Protein AF-A0A6N9HPI7-F1 (afdb_monomer_lite)

Foldseek 3Di:
DVLVVLVVQLVVLVVVLVVLLVVLQVQLVVQLVVQCVPVVDPVSSVVSSVVSSCVSNVVSVVSNVVSVVVNCVVVVVVVPPVPPPDDDD

Organism: NCBI:txid2692179

pLDDT: mean 72.92, std 14.74, range [39.31, 92.06]

Sequence (89 aa):
MPENELELKSMLADTRLGVAEELGWTCAIFAALGLYAFFHSLFITIVGFGLAYYLVTLRYRRAANSAEDEFHKHAGIGKYSAHSSGDPH

Radius of gyration: 18.43 Å; chains: 1; bounding box: 48×13×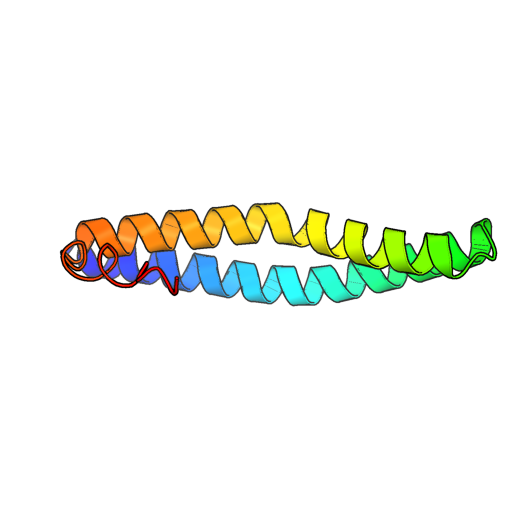47 Å

Structure (mmCIF, N/CA/C/O backbone):
data_AF-A0A6N9HPI7-F1
#
_entry.id   AF-A0A6N9HPI7-F1
#
loop_
_atom_site.group_PDB
_atom_site.id
_atom_site.type_symbol
_atom_site.label_atom_id
_atom_site.label_alt_id
_atom_site.label_comp_id
_atom_site.label_asym_id
_atom_site.label_entity_id
_atom_site.label_seq_id
_atom_site.pdbx_PDB_ins_code
_atom_site.Cartn_x
_atom_site.Cartn_y
_atom_site.Cartn_z
_atom_site.occupancy
_atom_site.B_iso_or_equiv
_atom_site.auth_seq_id
_atom_site.auth_comp_id
_atom_site.auth_asym_id
_atom_site.auth_atom_id
_atom_site.pdbx_PDB_model_num
ATOM 1 N N . MET A 1 1 ? -20.621 1.770 28.490 1.00 50.78 1 MET A N 1
ATOM 2 C CA . MET A 1 1 ? -19.577 2.543 27.788 1.00 50.78 1 MET A CA 1
ATOM 3 C C . MET A 1 1 ? -18.842 1.723 26.703 1.00 50.78 1 MET A C 1
ATOM 5 O O . MET A 1 1 ? -17.622 1.733 26.710 1.00 50.78 1 MET A O 1
ATOM 9 N N . PRO A 1 2 ? -19.515 1.020 25.766 1.00 59.03 2 PRO A N 1
ATOM 10 C CA . PRO A 1 2 ? -18.823 0.339 24.657 1.00 59.03 2 PRO A CA 1
ATOM 11 C C . PRO A 1 2 ? -18.589 1.227 23.416 1.00 59.03 2 PRO A C 1
ATOM 13 O O . PRO A 1 2 ? -17.706 0.936 22.620 1.00 59.03 2 PRO A O 1
ATOM 16 N N . GLU A 1 3 ? -19.351 2.313 23.247 1.00 57.84 3 GLU A N 1
ATOM 17 C CA . GLU A 1 3 ? -19.312 3.167 22.042 1.00 57.84 3 GLU A CA 1
ATOM 18 C C . GLU A 1 3 ? -17.964 3.882 21.864 1.00 57.84 3 GLU A C 1
ATOM 20 O O . GLU A 1 3 ? -17.404 3.890 20.771 1.00 57.84 3 GLU A O 1
ATOM 25 N N . ASN A 1 4 ? -17.390 4.371 22.965 1.00 67.12 4 ASN A N 1
ATOM 26 C CA . ASN A 1 4 ? -16.132 5.121 22.956 1.00 67.12 4 ASN A CA 1
ATOM 27 C C . ASN A 1 4 ? -14.922 4.253 22.539 1.00 67.12 4 ASN A C 1
ATOM 29 O O . ASN A 1 4 ? -13.963 4.749 21.958 1.00 67.12 4 ASN A O 1
ATOM 33 N N . GLU A 1 5 ? -14.950 2.943 22.816 1.00 71.75 5 GLU A N 1
ATOM 34 C CA . GLU A 1 5 ? -13.866 2.023 22.433 1.00 71.75 5 GLU A CA 1
ATOM 35 C C . GLU A 1 5 ? -13.918 1.635 20.949 1.00 71.75 5 GLU A C 1
ATOM 37 O O . GLU A 1 5 ? -12.877 1.420 20.326 1.00 71.75 5 GLU A O 1
ATOM 42 N N . LEU A 1 6 ? -15.122 1.532 20.381 1.00 64.06 6 LEU A N 1
ATOM 43 C CA . LEU A 1 6 ? -15.335 1.223 18.964 1.00 64.06 6 LEU A CA 1
ATOM 44 C C . LEU A 1 6 ? -14.959 2.412 18.074 1.00 64.06 6 LEU A C 1
ATOM 46 O O . LEU A 1 6 ? -14.267 2.225 17.076 1.00 64.06 6 LEU A O 1
ATOM 50 N N . GLU A 1 7 ? -15.339 3.625 18.476 1.00 68.94 7 GLU A N 1
ATOM 51 C CA . GLU A 1 7 ? -14.955 4.867 17.794 1.00 68.94 7 GLU A CA 1
ATOM 52 C C . GLU A 1 7 ? -13.433 5.079 17.819 1.00 68.94 7 GLU A C 1
ATOM 54 O O . GLU A 1 7 ? -12.811 5.408 16.809 1.00 68.94 7 GLU A O 1
ATOM 59 N N . LEU A 1 8 ? -12.791 4.783 18.952 1.00 74.75 8 LEU A N 1
ATOM 60 C CA . LEU A 1 8 ? -11.338 4.878 19.057 1.00 74.75 8 LEU A CA 1
ATOM 61 C C . LEU A 1 8 ? -10.632 3.845 18.165 1.00 74.75 8 LEU A C 1
ATOM 63 O O . LEU A 1 8 ? -9.581 4.141 17.603 1.00 74.75 8 LEU A O 1
ATOM 67 N N . LYS A 1 9 ? -11.204 2.648 17.978 1.00 71.75 9 LYS A N 1
ATOM 68 C CA . LYS A 1 9 ? -10.659 1.631 17.062 1.00 71.75 9 LYS A CA 1
ATOM 69 C C . LYS A 1 9 ? -10.767 2.032 15.591 1.00 71.75 9 LYS A C 1
ATOM 71 O O . LYS A 1 9 ? -9.797 1.803 14.866 1.00 71.75 9 LYS A O 1
ATOM 76 N N . SER A 1 10 ? -11.888 2.611 15.156 1.00 69.81 10 SER A N 1
ATOM 77 C CA . SER A 1 10 ? -12.048 3.059 13.765 1.00 69.81 10 SER A CA 1
ATOM 78 C C . SER A 1 10 ? -11.097 4.216 13.447 1.00 69.81 10 SER A C 1
ATOM 80 O O . SER A 1 10 ? -10.329 4.116 12.492 1.00 69.81 10 SER A O 1
ATOM 82 N N . MET A 1 11 ? -11.007 5.227 14.321 1.00 74.62 11 MET A N 1
ATOM 83 C CA . MET A 1 11 ? -10.052 6.336 14.169 1.00 74.62 11 MET A CA 1
ATOM 84 C C . MET A 1 11 ? -8.596 5.858 14.083 1.00 74.62 11 MET A C 1
ATOM 86 O O . MET A 1 11 ? -7.799 6.362 13.287 1.00 74.62 11 MET A O 1
ATOM 90 N N . LEU A 1 12 ? -8.224 4.863 14.891 1.00 77.81 12 LEU A N 1
ATOM 91 C CA . LEU A 1 12 ? -6.867 4.316 14.904 1.00 77.81 12 LEU A CA 1
ATOM 92 C C . LEU A 1 12 ? -6.585 3.478 13.646 1.00 77.81 12 LEU A C 1
ATOM 94 O O . LEU A 1 12 ? -5.448 3.457 13.168 1.00 77.81 12 LEU A O 1
ATOM 98 N N . ALA A 1 13 ? -7.600 2.816 13.084 1.00 72.25 13 ALA A N 1
ATOM 99 C CA . ALA A 1 13 ? -7.496 2.110 11.810 1.00 72.25 13 ALA A CA 1
ATOM 100 C C . ALA A 1 13 ? -7.330 3.082 10.627 1.00 72.25 13 ALA A C 1
ATOM 102 O O . ALA A 1 13 ? -6.439 2.864 9.804 1.00 72.25 13 ALA A O 1
ATOM 103 N N . ASP A 1 14 ? -8.079 4.185 10.604 1.00 75.06 14 ASP A N 1
ATOM 104 C CA . ASP A 1 14 ? -7.940 5.252 9.603 1.00 75.06 14 ASP A CA 1
ATOM 105 C C . ASP A 1 14 ? -6.579 5.938 9.672 1.00 75.06 14 ASP A C 1
ATOM 107 O O . ASP A 1 14 ? -5.897 6.114 8.662 1.00 75.06 14 ASP A O 1
ATOM 111 N N . THR A 1 15 ? -6.115 6.254 10.881 1.00 76.56 15 THR A N 1
ATOM 112 C CA . THR A 1 15 ? -4.793 6.867 11.060 1.00 76.56 15 THR A CA 1
ATOM 113 C C . THR A 1 15 ? -3.686 5.938 10.548 1.00 76.56 15 THR A C 1
ATOM 115 O O . THR A 1 15 ? -2.737 6.375 9.897 1.00 76.56 15 THR A O 1
ATOM 118 N N . ARG A 1 16 ? -3.814 4.626 10.791 1.00 75.88 16 ARG A N 1
ATOM 119 C CA . ARG A 1 16 ? -2.886 3.619 10.253 1.00 75.88 16 ARG A CA 1
ATOM 120 C C . ARG A 1 16 ? -2.958 3.518 8.733 1.00 75.88 16 ARG A C 1
ATOM 122 O O . ARG A 1 16 ? -1.923 3.267 8.121 1.00 75.88 16 ARG A O 1
ATOM 129 N N . LEU A 1 17 ? -4.136 3.696 8.138 1.00 76.56 17 LEU A N 1
ATOM 130 C CA . LEU A 1 17 ? -4.285 3.751 6.689 1.00 76.56 17 LEU A CA 1
ATOM 131 C C . LEU A 1 17 ? -3.553 4.969 6.115 1.00 76.56 17 LEU A C 1
ATOM 133 O O . LEU A 1 17 ? -2.762 4.793 5.194 1.00 76.56 17 LEU A O 1
ATOM 137 N N . GL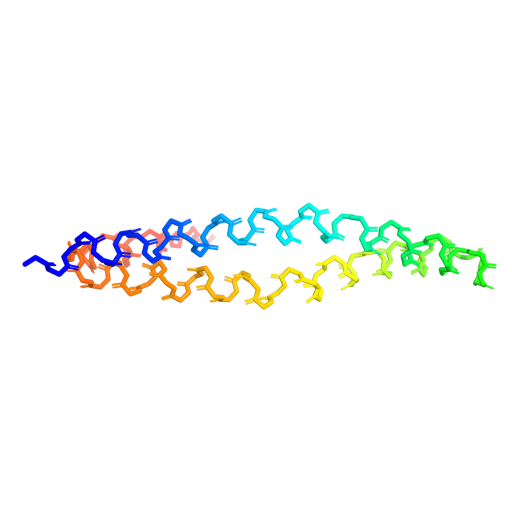Y A 1 18 ? -3.724 6.153 6.707 1.00 75.44 18 GLY A N 1
ATOM 138 C CA . GLY A 1 18 ? -3.019 7.366 6.276 1.00 75.44 18 GLY A CA 1
ATOM 139 C C . GLY A 1 18 ? -1.494 7.210 6.312 1.00 75.44 18 GLY A C 1
ATOM 140 O O . GLY A 1 18 ? -0.813 7.468 5.322 1.00 75.44 18 GLY A O 1
ATOM 141 N N . VAL A 1 19 ? -0.952 6.673 7.411 1.00 80.62 19 VAL A N 1
ATOM 142 C CA . VAL A 1 19 ? 0.491 6.387 7.530 1.00 80.62 19 VAL A CA 1
ATOM 143 C C . VAL A 1 19 ? 0.948 5.343 6.502 1.00 80.62 19 VAL A C 1
ATOM 145 O O . VAL A 1 19 ? 2.032 5.460 5.926 1.00 80.62 19 VAL A O 1
ATOM 148 N N . ALA A 1 20 ? 0.131 4.319 6.242 1.00 78.50 20 ALA A N 1
ATOM 149 C CA . ALA A 1 20 ? 0.435 3.306 5.237 1.00 78.50 20 ALA A CA 1
ATOM 150 C C . ALA A 1 20 ? 0.395 3.855 3.804 1.00 78.50 20 ALA A C 1
ATOM 152 O O . ALA A 1 20 ? 1.146 3.370 2.960 1.00 78.50 20 ALA A O 1
ATOM 153 N N . GLU A 1 21 ? -0.436 4.857 3.514 1.00 80.75 21 GLU A N 1
ATOM 154 C CA . GLU A 1 21 ? -0.442 5.531 2.217 1.00 80.75 21 GLU A CA 1
ATOM 155 C C . GLU A 1 21 ? 0.820 6.376 2.020 1.00 80.75 21 GLU A C 1
ATOM 157 O O . GLU A 1 21 ? 1.453 6.255 0.970 1.00 80.75 21 GLU A O 1
ATOM 162 N N . GLU A 1 22 ? 1.259 7.140 3.026 1.00 82.94 22 GLU A N 1
ATOM 163 C CA . GLU A 1 22 ? 2.525 7.893 2.962 1.00 82.94 22 GLU A CA 1
ATOM 164 C C . GLU A 1 22 ? 3.749 6.975 2.784 1.00 82.94 22 GLU A C 1
ATOM 166 O O . GLU A 1 22 ? 4.610 7.206 1.923 1.00 82.94 22 GLU A O 1
ATOM 171 N N . LEU A 1 23 ? 3.809 5.879 3.548 1.00 80.56 23 LEU A N 1
ATOM 172 C CA . LEU A 1 23 ? 4.835 4.844 3.379 1.00 80.56 23 LEU A CA 1
ATOM 173 C C . LEU A 1 23 ? 4.719 4.156 2.015 1.00 80.56 23 LEU A C 1
ATOM 175 O O . LEU A 1 23 ? 5.736 3.878 1.379 1.00 80.56 23 LEU A O 1
ATOM 179 N N . GLY A 1 24 ? 3.493 3.922 1.546 1.00 80.12 24 GLY A N 1
ATOM 180 C CA . GLY A 1 24 ? 3.192 3.342 0.243 1.00 80.12 24 GLY A CA 1
ATOM 181 C C . GLY A 1 24 ? 3.782 4.160 -0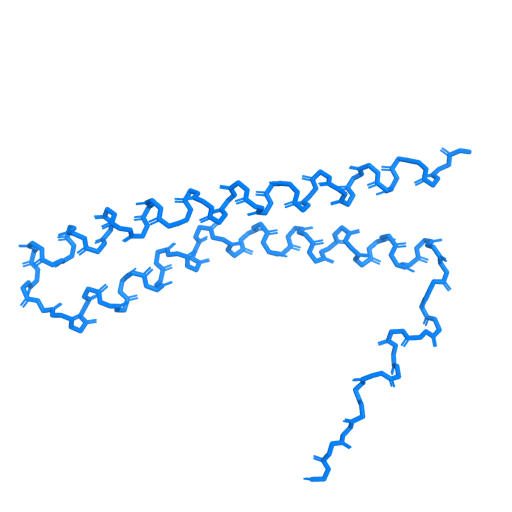.899 1.00 80.12 24 GLY A C 1
ATOM 182 O O . GLY A 1 24 ? 4.438 3.586 -1.767 1.00 80.12 24 GLY A O 1
ATOM 183 N N . TRP A 1 25 ? 3.625 5.487 -0.878 1.00 79.12 25 TRP A N 1
ATOM 184 C CA . TRP A 1 25 ? 4.245 6.385 -1.862 1.00 79.12 25 TRP A CA 1
ATOM 185 C C . TRP A 1 25 ? 5.768 6.274 -1.849 1.00 79.12 25 TRP A C 1
ATOM 187 O O . TRP A 1 25 ? 6.388 6.113 -2.900 1.00 79.12 25 TRP A O 1
ATOM 197 N N . THR A 1 26 ? 6.367 6.289 -0.659 1.00 86.06 26 THR A N 1
ATOM 198 C CA . THR A 1 26 ? 7.823 6.195 -0.503 1.00 86.06 26 THR A CA 1
ATOM 199 C C . THR A 1 26 ? 8.351 4.864 -1.045 1.00 86.06 26 THR A C 1
ATOM 201 O O . THR A 1 26 ? 9.255 4.844 -1.883 1.00 86.06 26 THR A O 1
ATOM 204 N N . CYS A 1 27 ? 7.742 3.742 -0.653 1.00 84.06 27 CYS A N 1
ATOM 205 C CA . CYS A 1 27 ? 8.097 2.417 -1.160 1.00 84.06 27 CYS A CA 1
ATOM 206 C C . CYS A 1 27 ? 7.890 2.291 -2.674 1.00 84.06 27 CYS A C 1
ATOM 208 O O . CYS A 1 27 ? 8.735 1.710 -3.356 1.00 84.06 27 CYS A O 1
ATOM 210 N N . ALA A 1 28 ? 6.802 2.846 -3.211 1.00 82.81 28 ALA A N 1
ATOM 211 C CA . ALA A 1 28 ? 6.509 2.801 -4.637 1.00 82.81 28 ALA A CA 1
ATOM 212 C C . ALA A 1 28 ? 7.544 3.583 -5.459 1.00 82.81 28 ALA A C 1
ATOM 214 O O . ALA A 1 28 ? 7.985 3.091 -6.498 1.00 82.81 28 ALA A O 1
ATOM 215 N N . ILE A 1 29 ? 8.004 4.742 -4.972 1.00 87.12 29 ILE A N 1
ATOM 216 C CA . ILE A 1 29 ? 9.071 5.525 -5.615 1.00 87.12 29 ILE A CA 1
ATOM 217 C C . ILE A 1 29 ? 10.380 4.726 -5.660 1.00 87.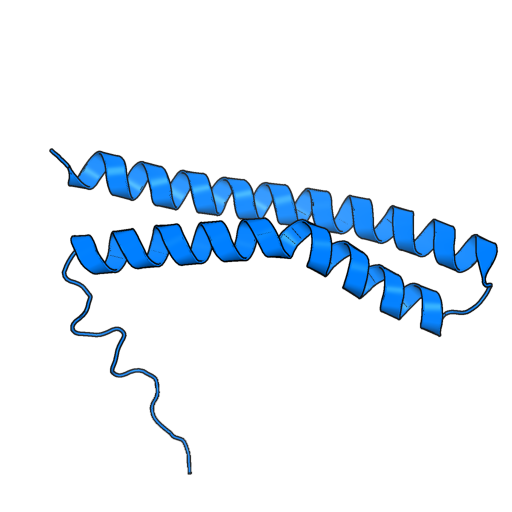12 29 ILE A C 1
ATOM 219 O O . ILE A 1 29 ? 10.985 4.609 -6.727 1.00 87.12 29 ILE A O 1
ATOM 223 N N . PHE A 1 30 ? 10.803 4.121 -4.544 1.00 88.69 30 PHE A N 1
ATOM 224 C CA . PHE A 1 30 ? 12.022 3.300 -4.521 1.00 88.6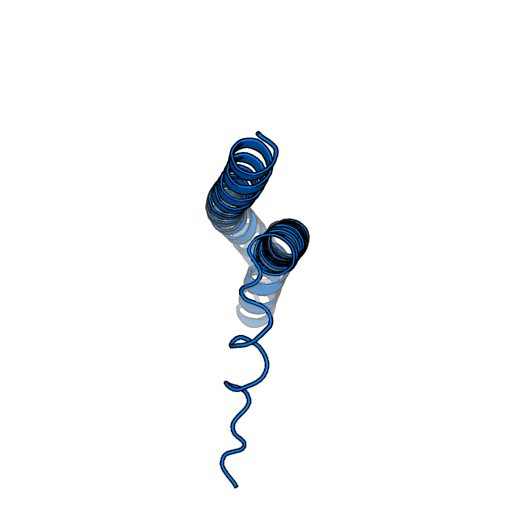9 30 PHE A CA 1
ATOM 225 C C . PHE A 1 30 ? 11.919 2.074 -5.438 1.00 88.69 30 PHE A C 1
ATOM 227 O O . PHE A 1 30 ? 12.861 1.775 -6.175 1.00 88.69 30 PHE A O 1
ATOM 234 N N . ALA A 1 31 ? 10.770 1.394 -5.444 1.00 86.06 31 ALA A N 1
ATOM 235 C CA . ALA A 1 31 ? 10.524 0.259 -6.329 1.00 86.06 31 ALA A CA 1
ATOM 236 C C . ALA A 1 31 ? 10.558 0.670 -7.812 1.00 86.06 31 ALA A C 1
ATOM 238 O O . ALA A 1 31 ? 11.176 -0.013 -8.631 1.00 86.06 31 ALA A O 1
ATOM 239 N N . ALA A 1 32 ? 9.949 1.807 -8.156 1.00 84.12 32 ALA A N 1
ATOM 240 C CA . ALA A 1 32 ? 9.947 2.345 -9.511 1.00 84.12 32 ALA A CA 1
ATOM 241 C C . ALA A 1 32 ? 11.354 2.723 -9.990 1.00 84.12 32 ALA A C 1
ATOM 243 O O . ALA A 1 32 ? 11.733 2.364 -11.106 1.00 84.12 32 ALA A O 1
ATOM 244 N N . LEU A 1 33 ? 12.152 3.379 -9.142 1.00 88.69 33 LEU A N 1
ATOM 245 C CA . LEU A 1 33 ? 13.544 3.715 -9.453 1.00 88.69 33 LEU A CA 1
ATOM 246 C C . LEU A 1 33 ? 14.390 2.457 -9.696 1.00 88.69 33 LEU A C 1
ATOM 248 O O . LEU A 1 33 ? 15.128 2.403 -10.680 1.00 88.69 33 LEU A O 1
ATOM 252 N N . GLY A 1 34 ? 14.241 1.424 -8.859 1.00 87.75 34 GLY A N 1
ATOM 253 C CA . GLY A 1 34 ? 14.943 0.148 -9.037 1.00 87.75 34 GLY A CA 1
ATOM 254 C C . GLY A 1 34 ? 14.548 -0.576 -10.328 1.00 87.75 34 GLY A C 1
ATOM 255 O O . GLY A 1 34 ? 15.412 -1.036 -11.076 1.00 87.75 34 GLY A O 1
ATOM 256 N N . LEU A 1 35 ? 13.248 -0.628 -10.634 1.00 88.00 35 LEU A N 1
ATOM 257 C CA . LEU A 1 35 ? 12.747 -1.248 -11.864 1.00 88.00 35 LEU A CA 1
ATOM 258 C C . LEU A 1 35 ? 13.182 -0.490 -13.117 1.00 88.00 35 LEU A C 1
ATOM 260 O O . LEU A 1 35 ? 13.560 -1.123 -14.102 1.00 88.00 35 LEU A O 1
ATOM 264 N N . TYR A 1 36 ? 13.169 0.845 -13.080 1.00 88.00 36 TYR A N 1
ATOM 265 C CA . TYR A 1 36 ? 13.655 1.660 -14.190 1.00 88.00 36 TYR A CA 1
ATOM 266 C C . TYR A 1 36 ? 15.149 1.430 -14.435 1.00 88.00 36 TYR A C 1
ATOM 268 O O . TYR A 1 36 ? 15.548 1.193 -15.573 1.00 88.00 36 TYR A O 1
ATOM 276 N N . ALA A 1 37 ? 15.959 1.415 -13.372 1.00 90.44 37 ALA A N 1
ATOM 277 C CA . ALA A 1 37 ? 17.399 1.193 -13.470 1.00 90.44 37 ALA A CA 1
ATOM 278 C C . ALA A 1 37 ? 17.759 -0.195 -14.030 1.00 90.44 37 ALA A C 1
ATOM 280 O O . ALA A 1 37 ? 18.753 -0.329 -14.737 1.00 90.44 37 ALA A O 1
ATOM 281 N N . PHE A 1 38 ? 16.961 -1.227 -13.739 1.00 92.06 38 PHE A N 1
ATOM 282 C CA . PHE A 1 38 ? 17.242 -2.585 -14.206 1.00 92.06 38 PHE A CA 1
ATOM 283 C C . PHE A 1 38 ? 16.693 -2.850 -15.613 1.00 92.06 38 PHE A C 1
ATOM 285 O O . PHE A 1 38 ? 17.416 -3.315 -16.491 1.00 92.06 38 PHE A O 1
ATOM 292 N N . PHE A 1 39 ? 15.421 -2.531 -15.853 1.00 89.56 39 PHE A N 1
ATOM 293 C CA . PHE A 1 39 ? 14.732 -2.903 -17.091 1.00 89.56 39 PHE A CA 1
ATOM 294 C C . PHE A 1 39 ? 14.770 -1.824 -18.176 1.00 89.56 39 PHE A C 1
ATOM 296 O O . PHE A 1 39 ? 14.449 -2.131 -19.322 1.00 89.56 39 PHE A O 1
ATOM 303 N N . HIS A 1 40 ? 15.111 -0.573 -17.837 1.00 87.25 40 HIS A N 1
ATOM 304 C CA . HIS A 1 40 ? 15.098 0.578 -18.755 1.00 87.25 40 HIS A CA 1
ATOM 305 C C . HIS A 1 40 ? 13.764 0.750 -19.514 1.00 87.25 40 HIS A C 1
ATOM 307 O O . HIS A 1 40 ? 13.709 1.338 -20.592 1.00 87.25 40 HIS A O 1
ATOM 313 N N . SER A 1 41 ? 12.668 0.229 -18.956 1.00 87.75 41 SER A N 1
ATOM 314 C CA . SER A 1 41 ? 11.346 0.231 -19.575 1.00 87.75 41 SER A CA 1
ATOM 315 C C . SER A 1 41 ? 10.368 1.009 -18.714 1.00 87.75 41 SER A C 1
ATOM 317 O O . SER A 1 41 ? 10.042 0.599 -17.600 1.00 87.75 41 SER A O 1
ATOM 319 N N . LEU A 1 42 ? 9.843 2.104 -19.269 1.00 84.38 42 LEU A N 1
ATOM 320 C CA . LEU A 1 42 ? 8.835 2.934 -18.605 1.00 84.38 42 LEU A CA 1
ATOM 321 C C . LEU A 1 42 ? 7.563 2.148 -18.273 1.00 84.38 42 LEU A C 1
ATOM 323 O O . LEU A 1 42 ? 6.956 2.378 -17.231 1.00 84.38 42 LEU A O 1
ATOM 327 N N . PHE A 1 43 ? 7.178 1.190 -19.120 1.00 90.06 43 PHE A N 1
ATOM 328 C CA . PHE A 1 43 ? 5.994 0.369 -18.880 1.00 90.06 43 PHE A CA 1
ATOM 329 C C . PHE A 1 43 ? 6.143 -0.480 -17.610 1.00 90.06 43 PHE A C 1
ATOM 331 O O . PHE A 1 43 ? 5.270 -0.460 -16.745 1.00 90.06 43 PHE A O 1
ATOM 338 N N . ILE A 1 44 ? 7.280 -1.168 -17.460 1.00 87.69 44 ILE A N 1
ATOM 339 C CA . ILE A 1 44 ? 7.566 -2.006 -16.285 1.00 87.69 44 ILE A CA 1
ATOM 340 C C . ILE A 1 44 ? 7.638 -1.144 -15.019 1.00 87.69 44 ILE A C 1
ATOM 342 O O . ILE A 1 44 ? 7.115 -1.536 -13.977 1.00 87.69 44 ILE A O 1
ATOM 346 N N . THR A 1 45 ? 8.220 0.052 -15.114 1.00 87.69 45 THR A N 1
ATOM 347 C CA . THR A 1 45 ? 8.287 1.010 -14.006 1.00 87.69 45 THR A CA 1
ATOM 348 C C . THR A 1 45 ? 6.904 1.462 -13.537 1.00 87.69 45 THR A C 1
ATOM 350 O O . THR A 1 45 ? 6.643 1.436 -12.336 1.00 87.69 45 THR A O 1
ATOM 353 N N . ILE A 1 46 ? 6.005 1.837 -14.453 1.00 87.56 46 ILE A N 1
ATOM 354 C CA . ILE A 1 46 ? 4.647 2.294 -14.108 1.00 87.56 46 ILE A CA 1
ATOM 355 C C . ILE A 1 46 ? 3.837 1.157 -13.475 1.00 87.56 46 ILE A C 1
ATOM 357 O O . ILE A 1 46 ? 3.198 1.351 -12.440 1.00 87.56 46 ILE A O 1
ATOM 361 N N . VAL A 1 47 ? 3.896 -0.041 -14.063 1.00 90.19 47 VAL A N 1
ATOM 362 C CA . VAL A 1 47 ? 3.202 -1.217 -13.521 1.00 90.19 47 VAL A CA 1
ATOM 363 C C . VAL A 1 47 ? 3.739 -1.561 -12.132 1.00 90.19 47 VAL A C 1
ATOM 365 O O . VAL A 1 47 ? 2.959 -1.760 -11.204 1.00 90.19 47 VAL A O 1
ATOM 368 N N . GLY A 1 48 ? 5.060 -1.576 -11.960 1.00 85.62 48 GLY A N 1
ATOM 369 C CA . GLY A 1 48 ? 5.690 -1.867 -10.677 1.00 85.62 48 GLY A CA 1
ATOM 370 C C . GLY A 1 48 ? 5.415 -0.817 -9.603 1.00 85.62 48 GLY A C 1
ATOM 371 O O . GLY A 1 48 ? 5.207 -1.184 -8.449 1.00 85.62 48 GLY A O 1
ATOM 372 N N . PHE A 1 49 ? 5.340 0.462 -9.977 1.00 86.81 49 PHE A N 1
ATOM 373 C CA . PHE A 1 49 ? 4.943 1.547 -9.080 1.00 86.81 49 PHE A CA 1
ATOM 374 C C . PHE A 1 49 ? 3.541 1.306 -8.509 1.00 86.81 49 PHE A C 1
ATOM 376 O O . PHE A 1 49 ? 3.357 1.271 -7.291 1.00 86.81 49 PHE A O 1
ATOM 383 N N . GLY A 1 50 ? 2.565 1.071 -9.392 1.00 85.94 50 GLY A N 1
ATOM 384 C CA . GLY A 1 50 ? 1.187 0.799 -8.989 1.00 85.94 50 GLY A CA 1
ATOM 385 C C . GLY A 1 50 ? 1.073 -0.468 -8.142 1.00 85.94 50 GLY A C 1
ATOM 386 O O . GLY A 1 50 ? 0.379 -0.470 -7.127 1.00 85.94 50 GLY A O 1
ATOM 387 N N . LEU A 1 51 ? 1.802 -1.527 -8.510 1.00 88.56 51 LEU A N 1
ATOM 388 C CA . LEU A 1 51 ? 1.781 -2.796 -7.785 1.00 88.56 51 LEU A CA 1
ATOM 389 C C . LEU A 1 51 ? 2.387 -2.667 -6.380 1.00 88.56 51 LEU A C 1
ATOM 391 O O . LEU A 1 51 ? 1.811 -3.170 -5.418 1.00 88.56 51 LEU A O 1
ATOM 395 N N . ALA A 1 52 ? 3.522 -1.977 -6.248 1.00 86.44 52 ALA A N 1
ATOM 396 C CA . ALA A 1 52 ? 4.182 -1.755 -4.966 1.00 86.44 52 ALA A CA 1
ATOM 397 C C . ALA A 1 52 ? 3.303 -0.921 -4.026 1.00 86.44 52 ALA A C 1
ATOM 399 O O . ALA A 1 52 ? 3.084 -1.317 -2.880 1.00 86.44 52 ALA A O 1
ATOM 400 N N . TYR A 1 53 ? 2.734 0.179 -4.529 1.00 84.69 53 TYR A N 1
ATOM 401 C CA . TYR A 1 53 ? 1.797 1.003 -3.768 1.00 84.69 53 TYR A CA 1
ATOM 402 C C . TYR A 1 53 ? 0.573 0.194 -3.315 1.00 84.69 53 TYR A C 1
ATOM 404 O O . TYR A 1 53 ? 0.193 0.216 -2.141 1.00 84.69 53 TYR A O 1
ATOM 412 N N . TYR A 1 54 ? -0.020 -0.569 -4.237 1.00 84.44 54 TYR A N 1
ATOM 413 C CA . TYR A 1 54 ? -1.192 -1.387 -3.950 1.00 84.44 54 TYR A CA 1
ATOM 414 C C . TYR A 1 54 ? -0.897 -2.452 -2.891 1.00 84.44 54 TYR A C 1
ATOM 416 O O . TYR A 1 54 ? -1.656 -2.586 -1.939 1.00 84.44 54 TYR A O 1
ATOM 424 N N . LEU A 1 55 ? 0.217 -3.179 -2.998 1.00 85.25 55 LEU A N 1
ATOM 425 C CA . LEU A 1 55 ? 0.571 -4.229 -2.039 1.00 85.25 55 LEU A CA 1
ATOM 426 C C . LEU A 1 55 ? 0.802 -3.684 -0.626 1.00 85.25 55 LEU A C 1
ATOM 428 O O . LEU A 1 55 ? 0.350 -4.301 0.341 1.00 85.25 55 LEU A O 1
ATOM 432 N N . VAL A 1 56 ? 1.463 -2.529 -0.505 1.00 82.19 56 VAL A N 1
ATOM 433 C CA . VAL A 1 56 ? 1.715 -1.889 0.795 1.00 82.19 56 VAL A CA 1
ATOM 434 C C . VAL A 1 56 ? 0.408 -1.417 1.433 1.00 82.19 56 VAL A C 1
ATOM 436 O O . VAL A 1 56 ? 0.202 -1.633 2.624 1.00 82.19 56 VAL A O 1
ATOM 439 N N . THR A 1 57 ? -0.511 -0.847 0.651 1.00 80.31 57 THR A N 1
ATOM 440 C CA . THR A 1 57 ? -1.759 -0.260 1.169 1.00 80.31 57 THR A CA 1
ATOM 441 C C . THR A 1 57 ? -2.906 -1.266 1.321 1.00 80.31 57 THR A C 1
ATOM 443 O O . THR A 1 57 ? -3.789 -1.065 2.157 1.00 80.31 57 THR A O 1
ATOM 446 N N . LEU A 1 58 ? -2.897 -2.390 0.592 1.00 82.38 58 LEU A N 1
ATOM 447 C CA . LEU A 1 58 ? -4.004 -3.358 0.540 1.00 82.38 58 LEU A CA 1
ATOM 448 C C . LEU A 1 58 ? -4.399 -3.902 1.915 1.00 82.38 58 LEU A C 1
ATOM 450 O O . LEU A 1 58 ? -5.586 -4.015 2.229 1.00 82.38 58 LEU A O 1
ATOM 454 N N . ARG A 1 59 ? -3.412 -4.260 2.744 1.00 77.19 59 ARG A N 1
ATOM 455 C CA . ARG A 1 59 ? -3.676 -4.822 4.077 1.00 77.19 59 ARG A CA 1
ATOM 456 C C . ARG A 1 59 ? -4.315 -3.790 5.005 1.00 77.19 59 ARG A C 1
ATOM 458 O O . ARG A 1 59 ? -5.202 -4.148 5.774 1.00 77.19 59 ARG A O 1
ATOM 465 N N . TYR A 1 60 ? -3.899 -2.532 4.898 1.00 73.88 60 TYR A N 1
ATOM 466 C CA . TYR A 1 60 ? -4.428 -1.438 5.709 1.00 73.88 60 TYR A CA 1
ATOM 467 C C . TYR A 1 60 ? -5.820 -1.018 5.245 1.00 73.88 60 TYR A C 1
ATOM 469 O O . TYR A 1 60 ? -6.693 -0.846 6.085 1.00 73.88 60 TYR A O 1
ATOM 477 N N . ARG A 1 61 ? -6.075 -0.990 3.929 1.00 76.12 61 ARG A N 1
ATOM 478 C CA . ARG A 1 61 ? -7.417 -0.750 3.366 1.00 76.12 61 ARG A CA 1
ATOM 479 C C . ARG A 1 61 ? -8.426 -1.789 3.845 1.00 76.12 61 ARG A C 1
ATOM 481 O O . ARG A 1 61 ? -9.521 -1.444 4.262 1.00 76.12 61 ARG A O 1
ATOM 488 N N . ARG A 1 62 ? -8.044 -3.071 3.856 1.00 77.00 62 ARG A N 1
ATOM 489 C CA . ARG A 1 62 ? -8.907 -4.137 4.393 1.00 77.00 62 ARG A CA 1
ATOM 490 C C . ARG A 1 62 ? -9.170 -3.979 5.891 1.00 77.00 62 ARG A C 1
ATOM 492 O O . ARG A 1 62 ? -10.289 -4.226 6.321 1.00 77.00 62 ARG A O 1
ATOM 499 N N . ALA A 1 63 ? -8.157 -3.584 6.663 1.00 70.44 63 ALA A N 1
ATOM 500 C CA . ALA A 1 63 ? -8.296 -3.378 8.102 1.00 70.44 63 ALA A CA 1
ATOM 501 C C . ALA A 1 63 ? -9.190 -2.169 8.434 1.00 70.44 63 ALA A C 1
ATOM 503 O O . ALA A 1 63 ? -10.037 -2.283 9.318 1.00 70.44 63 ALA A O 1
ATOM 504 N N . ALA A 1 64 ? -9.041 -1.057 7.705 1.00 70.62 64 ALA A N 1
ATOM 505 C CA . ALA A 1 64 ? -9.891 0.126 7.835 1.00 70.62 64 ALA A CA 1
ATOM 506 C C . ALA A 1 64 ? -11.355 -0.213 7.519 1.00 70.62 64 ALA A C 1
ATOM 508 O O . ALA A 1 64 ? -12.201 -0.082 8.398 1.00 70.62 64 ALA A O 1
ATOM 509 N N . ASN A 1 65 ? -11.622 -0.814 6.353 1.00 73.81 65 ASN A N 1
ATOM 510 C CA . ASN A 1 65 ? -12.977 -1.218 5.961 1.00 73.81 65 ASN A CA 1
ATOM 511 C C . ASN A 1 65 ? -13.618 -2.185 6.973 1.00 73.81 65 ASN A C 1
ATOM 513 O O . ASN A 1 65 ? -14.805 -2.081 7.259 1.00 73.81 65 ASN A O 1
ATOM 517 N N . SER A 1 66 ? -12.847 -3.124 7.541 1.00 70.31 66 SER A N 1
ATOM 518 C CA . SER A 1 66 ? -13.381 -4.042 8.558 1.00 70.31 66 SER A CA 1
ATOM 519 C C . SER A 1 66 ? -13.721 -3.349 9.881 1.00 70.31 66 SER A C 1
ATOM 521 O O . SER A 1 66 ? -14.705 -3.713 10.518 1.00 70.31 66 SER A O 1
ATOM 523 N N . ALA A 1 67 ? -12.928 -2.354 10.289 1.00 63.56 67 ALA A N 1
ATOM 524 C CA . ALA A 1 67 ? -13.172 -1.594 11.514 1.00 63.56 67 ALA A CA 1
ATOM 525 C C . ALA A 1 67 ? -14.362 -0.633 11.350 1.00 63.56 67 ALA A C 1
ATOM 527 O O . ALA A 1 67 ? -15.159 -0.466 12.274 1.00 63.56 67 ALA A O 1
ATOM 528 N N . GLU A 1 68 ? -14.506 -0.044 10.164 1.00 66.56 68 GLU A N 1
ATOM 529 C CA . GLU A 1 68 ? -15.632 0.814 9.793 1.00 66.56 68 GLU A CA 1
ATOM 530 C C . GLU A 1 68 ? -16.950 0.016 9.731 1.00 66.56 68 GLU A C 1
ATOM 532 O O . GLU A 1 68 ? -17.955 0.430 10.314 1.00 66.56 68 GLU A O 1
ATOM 537 N N . ASP A 1 69 ? -16.936 -1.189 9.148 1.00 69.00 69 ASP A N 1
ATOM 538 C CA . ASP A 1 69 ? -18.091 -2.101 9.129 1.00 69.00 69 ASP A CA 1
ATOM 539 C C . ASP A 1 69 ? -18.550 -2.513 10.541 1.00 69.00 69 ASP A C 1
ATOM 541 O O . ASP A 1 69 ? -19.754 -2.618 10.804 1.00 69.00 69 ASP A O 1
ATOM 545 N N . GLU A 1 70 ? -17.617 -2.761 11.467 1.00 65.00 70 GLU A N 1
ATOM 546 C CA . GLU A 1 70 ? -17.938 -3.065 12.868 1.00 65.00 70 GLU A CA 1
ATOM 547 C C . GLU A 1 70 ? -18.568 -1.858 13.576 1.00 65.00 70 GLU A C 1
ATOM 549 O O . GLU A 1 70 ? -19.582 -2.013 14.267 1.00 65.00 70 GLU A O 1
ATOM 554 N N . PHE A 1 71 ? -18.037 -0.653 13.352 1.00 61.19 71 PHE A N 1
ATOM 555 C CA . PHE A 1 71 ? -18.614 0.579 13.887 1.00 61.19 71 PHE A CA 1
ATOM 556 C C . PHE A 1 71 ? -20.034 0.816 13.355 1.00 61.19 71 PHE A C 1
ATOM 558 O O . PHE A 1 71 ? -20.953 1.030 14.146 1.00 61.19 71 PHE A O 1
ATOM 565 N N . HIS A 1 72 ? -20.268 0.690 12.046 1.00 65.62 72 HIS A N 1
ATOM 566 C CA . HIS A 1 72 ? -21.598 0.882 11.456 1.00 65.62 72 HIS A CA 1
ATOM 567 C C . HIS A 1 72 ? -22.633 -0.150 11.921 1.00 65.62 72 HIS A C 1
ATOM 569 O O . HIS A 1 72 ? -23.810 0.195 12.090 1.00 65.62 72 HIS A O 1
ATOM 575 N N . LYS A 1 73 ? -22.213 -1.399 12.163 1.00 65.19 73 LYS A N 1
ATOM 576 C CA . LYS A 1 73 ? -23.074 -2.441 12.747 1.00 65.19 73 LYS A CA 1
ATOM 577 C C . LYS A 1 73 ? -23.449 -2.124 14.195 1.00 65.19 73 LYS A C 1
ATOM 579 O O . LYS A 1 73 ? -24.605 -2.322 14.566 1.00 65.19 73 LYS A O 1
ATOM 584 N N . HIS A 1 74 ? -22.514 -1.608 14.993 1.00 60.56 74 HIS A N 1
ATOM 585 C CA . HIS A 1 74 ? -22.754 -1.266 16.398 1.00 60.56 74 HIS A CA 1
ATOM 586 C C . HIS A 1 74 ? -23.499 0.060 16.597 1.00 60.56 74 HIS A C 1
ATOM 588 O O . HIS A 1 74 ? -24.349 0.144 17.479 1.00 60.56 74 HIS A O 1
ATOM 594 N N . ALA A 1 75 ? -23.251 1.060 15.752 1.00 59.38 75 ALA A N 1
ATOM 595 C CA . ALA A 1 75 ? -23.913 2.363 15.797 1.00 59.38 75 ALA A CA 1
ATOM 596 C C . ALA A 1 75 ? -25.373 2.330 15.287 1.00 59.38 75 ALA A C 1
ATOM 598 O O . ALA A 1 75 ? -26.045 3.357 15.252 1.00 59.38 75 ALA A O 1
ATOM 599 N N . GLY A 1 76 ? -25.884 1.166 14.857 1.00 55.81 76 GLY A N 1
ATOM 600 C CA . GLY A 1 76 ? -27.266 1.018 14.385 1.00 55.81 76 GLY A CA 1
ATOM 601 C C . GLY A 1 76 ? -27.565 1.725 13.054 1.00 55.81 76 GLY A C 1
ATOM 602 O O . GLY A 1 76 ? -28.729 1.850 12.674 1.00 55.81 76 GLY A O 1
ATOM 603 N N . ILE A 1 77 ? -26.533 2.153 12.317 1.00 55.44 77 ILE A N 1
ATOM 604 C CA . ILE A 1 77 ? -26.653 2.910 11.053 1.00 55.44 77 ILE A CA 1
ATOM 605 C C . ILE A 1 77 ? -26.973 1.980 9.861 1.00 55.44 77 ILE A C 1
ATOM 607 O O . ILE A 1 77 ? -27.303 2.438 8.767 1.00 55.44 77 ILE A O 1
ATOM 611 N N . GLY A 1 78 ? -27.000 0.658 10.079 1.00 46.50 78 GLY A N 1
ATOM 612 C CA . GLY A 1 78 ? -27.316 -0.374 9.079 1.00 46.50 78 GLY A CA 1
ATOM 613 C C . GLY A 1 78 ? -28.692 -0.286 8.393 1.00 46.50 78 GLY A C 1
ATOM 614 O O . GLY A 1 78 ? -29.015 -1.154 7.589 1.00 46.50 78 GLY A O 1
ATOM 615 N N . LYS A 1 79 ? -29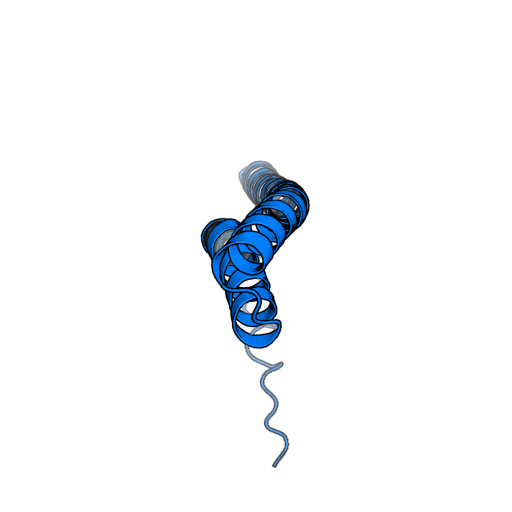.508 0.743 8.663 1.00 48.09 79 LYS A N 1
ATOM 616 C CA . LYS A 1 79 ? -30.714 1.051 7.874 1.00 48.09 79 LYS A CA 1
ATOM 617 C C . LYS A 1 79 ? -30.469 1.955 6.659 1.00 48.09 79 LYS A C 1
ATOM 619 O O . LYS A 1 79 ? -31.347 2.006 5.806 1.00 48.09 79 LYS A O 1
ATOM 624 N N . TYR A 1 80 ? -29.317 2.623 6.540 1.00 49.09 80 TYR A N 1
ATOM 625 C CA . TYR A 1 80 ? -29.068 3.568 5.436 1.00 49.09 80 TYR A CA 1
ATOM 626 C C . TYR A 1 80 ? -27.911 3.190 4.501 1.00 49.09 80 TYR A C 1
ATOM 628 O O . TYR A 1 80 ? -27.909 3.625 3.353 1.00 49.09 80 TYR A O 1
ATOM 636 N N . SER A 1 81 ? -26.973 2.331 4.909 1.00 44.31 81 SER A N 1
ATOM 637 C CA . SER A 1 81 ? -25.865 1.914 4.031 1.00 44.31 81 SER A CA 1
ATOM 638 C C . SER A 1 81 ? -26.266 0.897 2.950 1.00 44.31 81 SER A C 1
ATOM 640 O O . SER A 1 81 ? -25.553 0.741 1.964 1.00 44.31 81 SER A O 1
ATOM 642 N N . ALA A 1 82 ? -27.436 0.256 3.067 1.00 45.69 82 ALA A N 1
ATOM 643 C CA . ALA A 1 82 ? -27.950 -0.676 2.058 1.00 45.69 82 ALA A CA 1
ATOM 644 C C . ALA A 1 82 ? -28.763 -0.009 0.925 1.00 45.69 82 ALA A C 1
ATOM 646 O O . ALA A 1 82 ? -29.171 -0.703 -0.000 1.00 45.69 82 ALA A O 1
ATOM 647 N N . HIS A 1 83 ? -29.010 1.310 0.963 1.00 39.66 83 HIS A N 1
ATOM 648 C CA . HIS A 1 83 ? -29.869 1.998 -0.020 1.00 39.66 83 HIS A CA 1
ATOM 649 C C . HIS A 1 83 ? -29.142 3.032 -0.899 1.00 39.66 83 HIS A C 1
ATOM 651 O O . HIS A 1 83 ? -29.783 3.878 -1.512 1.00 39.66 83 HIS A O 1
ATOM 657 N N . SER A 1 84 ? -27.807 2.967 -0.982 1.00 40.94 84 SER A N 1
ATOM 658 C CA . SER A 1 84 ? -27.006 3.796 -1.904 1.00 40.94 84 SER A CA 1
ATOM 659 C C . SER A 1 84 ? -26.308 2.989 -3.010 1.00 40.94 84 SER A C 1
ATOM 661 O O . SER A 1 84 ? -25.439 3.519 -3.699 1.00 40.94 84 SER A O 1
ATOM 663 N N . SER A 1 85 ? -26.696 1.728 -3.227 1.00 44.59 85 SER A N 1
ATOM 664 C CA . SER A 1 85 ? -26.483 1.047 -4.513 1.00 44.59 85 SER A CA 1
ATOM 665 C C . SER A 1 85 ? -27.752 1.188 -5.354 1.00 44.59 85 SER A C 1
ATOM 667 O O . SER A 1 85 ? -28.448 0.228 -5.661 1.00 44.59 85 SER A O 1
ATOM 669 N N . GLY A 1 86 ? -28.100 2.440 -5.657 1.00 40.06 86 GLY A N 1
ATOM 670 C CA . GLY A 1 86 ? -29.037 2.731 -6.729 1.00 40.06 86 GLY A CA 1
ATOM 671 C C . GLY A 1 86 ? -28.333 2.445 -8.045 1.00 40.06 86 GLY A C 1
ATOM 672 O O . GLY A 1 86 ? -27.453 3.209 -8.437 1.00 40.06 86 GLY A O 1
ATOM 673 N N . ASP A 1 87 ? -28.705 1.335 -8.678 1.00 46.81 87 ASP A N 1
ATOM 674 C CA . ASP A 1 87 ? -28.542 1.108 -10.111 1.00 46.81 87 ASP A CA 1
ATOM 675 C C . ASP A 1 87 ? -28.832 2.403 -10.887 1.00 46.81 87 ASP A C 1
ATOM 677 O O . ASP A 1 87 ? -29.947 2.931 -10.803 1.00 46.81 87 ASP A O 1
ATOM 681 N N . PRO A 1 88 ? -27.900 2.905 -11.707 1.00 47.31 88 PRO A N 1
ATOM 682 C CA . PRO A 1 88 ? -28.271 3.582 -12.923 1.00 47.31 88 PRO A CA 1
ATOM 683 C C . PRO A 1 88 ? -28.224 2.538 -14.044 1.00 47.31 88 PRO A C 1
ATOM 685 O O . PRO A 1 88 ? -27.152 2.045 -14.381 1.00 47.31 88 PRO A O 1
ATOM 688 N N . HIS A 1 89 ? -29.414 2.185 -14.530 1.00 39.31 89 HIS A N 1
ATOM 689 C CA . HIS A 1 89 ? -29.723 1.660 -15.867 1.00 39.31 89 HIS A CA 1
ATOM 690 C C . HIS A 1 89 ? -28.560 1.285 -16.800 1.00 39.31 89 HIS A C 1
ATOM 692 O O . HIS A 1 89 ? -27.772 2.186 -17.169 1.00 39.31 89 HIS A O 1
#

Secondary structure (DSSP, 8-state):
--HHHHHHHHHHHHHHHHHHHHHHHHHHHHHHHHHHHHH--HHHHHHHHHHHHHHHHHHHHHHHHHHHHHHHHHTT-TTTTTS------